Protein AF-A0A9X8ITI4-F1 (afdb_monomer_lite)

Radius of gyration: 15.91 Å; chains: 1; bounding box: 38×34×43 Å

Structure (mmCIF, N/CA/C/O backbone):
data_AF-A0A9X8ITI4-F1
#
_entry.id   AF-A0A9X8ITI4-F1
#
loop_
_atom_site.group_PDB
_atom_site.id
_atom_site.type_symbol
_atom_site.label_atom_id
_atom_site.label_alt_id
_atom_site.label_comp_id
_atom_site.label_asym_id
_atom_site.label_entity_id
_atom_site.label_seq_id
_atom_site.pdbx_PDB_ins_code
_atom_site.Cartn_x
_atom_site.Cartn_y
_atom_site.Cartn_z
_atom_site.occupancy
_atom_site.B_iso_or_equiv
_atom_site.auth_seq_id
_atom_site.auth_comp_id
_atom_site.auth_asym_id
_atom_site.auth_atom_id
_atom_site.pdbx_PDB_model_num
ATOM 1 N N . HIS A 1 1 ? 0.447 19.009 8.502 1.00 89.69 1 HIS A N 1
ATOM 2 C CA . HIS A 1 1 ? -1.003 19.295 8.367 1.00 89.69 1 HIS A CA 1
ATOM 3 C C . HIS A 1 1 ? -1.756 18.278 7.494 1.00 89.69 1 HIS A C 1
ATOM 5 O O . HIS A 1 1 ? -2.676 18.649 6.765 1.00 89.69 1 HIS A O 1
ATOM 11 N N . ILE A 1 2 ? -1.369 16.994 7.503 1.00 97.12 2 ILE A N 1
ATOM 12 C CA . ILE A 1 2 ? -2.042 15.978 6.670 1.00 97.12 2 ILE A CA 1
ATOM 13 C C . ILE A 1 2 ? -3.449 15.693 7.217 1.00 97.12 2 ILE A C 1
ATOM 15 O O . ILE A 1 2 ? -4.410 15.670 6.450 1.00 97.12 2 ILE A O 1
ATOM 19 N N . HIS A 1 3 ? -3.565 15.539 8.538 1.00 97.62 3 HIS A N 1
ATOM 20 C CA . HIS A 1 3 ? -4.815 15.233 9.232 1.00 97.62 3 HIS A CA 1
ATOM 21 C C . HIS A 1 3 ? -5.892 16.304 9.012 1.00 97.62 3 HIS A C 1
ATOM 23 O O . HIS A 1 3 ? -7.001 15.997 8.580 1.00 97.62 3 HIS A O 1
ATOM 29 N N . GLU A 1 4 ? -5.553 17.571 9.257 1.00 98.25 4 GLU A N 1
ATOM 30 C CA . GLU A 1 4 ? -6.497 18.689 9.200 1.00 98.25 4 GLU A CA 1
ATOM 31 C C . GLU A 1 4 ? -6.969 18.946 7.769 1.00 98.25 4 GLU A C 1
ATOM 33 O O . GLU A 1 4 ? -8.143 19.220 7.536 1.00 98.25 4 GLU A O 1
ATOM 38 N N . THR A 1 5 ? -6.067 18.811 6.793 1.00 98.62 5 THR A N 1
ATOM 39 C CA . THR A 1 5 ? -6.424 18.935 5.373 1.00 98.62 5 THR A CA 1
ATOM 40 C C . THR A 1 5 ? -7.418 17.847 4.970 1.00 98.62 5 THR A C 1
ATOM 42 O O . THR A 1 5 ? -8.411 18.132 4.303 1.00 98.62 5 THR A O 1
ATOM 45 N N . ARG A 1 6 ? -7.175 16.602 5.398 1.00 98.69 6 ARG A N 1
ATOM 46 C CA . ARG A 1 6 ? -8.061 15.472 5.111 1.00 98.69 6 ARG A CA 1
ATOM 47 C C . ARG A 1 6 ? -9.431 15.629 5.771 1.00 98.69 6 ARG A C 1
ATOM 49 O O . ARG A 1 6 ? -10.418 15.311 5.120 1.00 98.69 6 ARG A O 1
ATOM 56 N N . GLU A 1 7 ? -9.507 16.173 6.985 1.00 98.56 7 GLU A N 1
ATOM 57 C CA . GLU A 1 7 ? -10.786 16.443 7.660 1.00 98.56 7 GLU A CA 1
ATOM 58 C C . GLU A 1 7 ? -11.684 17.346 6.807 1.00 98.56 7 GLU A C 1
ATOM 60 O O . GLU A 1 7 ? -12.828 17.004 6.510 1.00 98.56 7 GLU A O 1
ATOM 65 N N . TRP A 1 8 ? -11.142 18.467 6.322 1.00 98.62 8 TRP A N 1
ATOM 66 C CA . TRP A 1 8 ? -11.884 19.368 5.439 1.00 98.62 8 TRP A CA 1
ATOM 67 C C . TRP A 1 8 ? -12.301 18.698 4.130 1.00 98.62 8 TRP A C 1
ATOM 69 O O . TRP A 1 8 ? -13.417 18.933 3.669 1.00 98.62 8 TRP A O 1
ATOM 79 N N . ILE A 1 9 ? -11.443 17.859 3.544 1.00 98.75 9 ILE A N 1
ATOM 80 C CA . ILE A 1 9 ? -11.775 17.113 2.324 1.00 98.75 9 ILE A CA 1
ATOM 81 C C . ILE A 1 9 ? -12.943 16.159 2.584 1.00 98.75 9 ILE A C 1
ATOM 83 O O . ILE A 1 9 ? -13.946 16.241 1.882 1.00 98.75 9 ILE A O 1
ATOM 87 N N . ILE A 1 10 ? -12.850 15.297 3.601 1.00 98.62 10 ILE A N 1
ATOM 88 C CA . ILE A 1 10 ? -13.864 14.268 3.868 1.00 98.62 10 ILE A CA 1
ATOM 89 C C . ILE A 1 10 ? -15.213 14.911 4.202 1.00 98.62 10 ILE A C 1
ATOM 91 O O . ILE A 1 10 ? -16.237 14.513 3.653 1.00 98.62 10 ILE A O 1
ATOM 95 N N . ARG A 1 11 ? -15.242 15.956 5.040 1.00 98.62 11 ARG A N 1
ATOM 96 C CA . ARG A 1 11 ? -16.495 16.643 5.410 1.00 98.62 11 ARG A CA 1
ATOM 97 C C . ARG A 1 11 ? -17.182 17.356 4.238 1.00 98.62 11 ARG A C 1
ATOM 99 O O . ARG A 1 11 ? -18.356 17.695 4.355 1.00 98.62 11 ARG A O 1
ATOM 106 N N . ASN A 1 12 ? -16.476 17.583 3.129 1.00 98.75 12 ASN A N 1
ATOM 107 C CA . ASN A 1 12 ? -16.997 18.262 1.941 1.00 98.75 12 ASN A CA 1
ATOM 108 C C . ASN A 1 12 ? -17.009 17.369 0.688 1.00 98.75 12 ASN A C 1
ATOM 110 O O . ASN A 1 12 ? -17.302 17.863 -0.402 1.00 98.75 12 ASN A O 1
ATOM 114 N N . SER A 1 13 ? -16.700 16.076 0.815 1.00 98.44 13 SER A N 1
ATOM 115 C CA . SER A 1 13 ? -16.677 15.155 -0.319 1.00 98.44 13 SER A CA 1
ATOM 116 C C . SER A 1 13 ? -18.001 14.398 -0.437 1.00 98.44 13 SER A C 1
ATOM 118 O O . SER A 1 13 ? -18.378 13.689 0.493 1.00 98.44 13 SER A O 1
ATOM 120 N N . PRO A 1 14 ? -18.706 14.481 -1.581 1.00 98.25 14 PRO A N 1
ATOM 121 C CA . PRO A 1 14 ? -19.853 13.621 -1.864 1.00 98.25 14 PRO A CA 1
ATOM 122 C C . PRO A 1 14 ? -19.444 12.253 -2.442 1.00 98.25 14 PRO A C 1
ATOM 124 O O . PRO A 1 14 ? -20.311 11.475 -2.834 1.00 98.25 14 PRO A O 1
ATOM 127 N N . VAL A 1 15 ? -18.141 11.985 -2.572 1.00 98.75 15 VAL A N 1
ATOM 128 C CA . VAL A 1 15 ? -17.578 10.763 -3.164 1.00 98.75 15 VAL A CA 1
ATOM 129 C C . VAL A 1 15 ? -16.588 10.096 -2.204 1.00 98.75 15 VAL A C 1
ATOM 131 O O . VAL A 1 15 ? -16.035 10.797 -1.349 1.00 98.75 15 VAL A O 1
ATOM 134 N N . PRO A 1 16 ? -16.319 8.785 -2.368 1.00 98.81 16 PRO A N 1
ATOM 135 C CA . PRO A 1 16 ? -15.343 8.083 -1.547 1.00 98.81 16 PRO A CA 1
ATOM 136 C C . PRO A 1 16 ? -13.956 8.735 -1.584 1.00 98.81 16 PRO A C 1
ATOM 138 O O . PRO A 1 16 ? -13.469 9.139 -2.644 1.00 98.81 16 PRO A O 1
ATOM 141 N N . ILE A 1 17 ? -13.310 8.807 -0.427 1.00 98.81 17 ILE A N 1
ATOM 142 C CA . ILE A 1 17 ? -11.957 9.302 -0.219 1.00 98.81 17 ILE A CA 1
ATOM 143 C C . ILE A 1 17 ? -11.037 8.126 0.082 1.00 98.81 17 ILE A C 1
ATOM 145 O O . ILE A 1 17 ? -11.217 7.401 1.055 1.00 98.81 17 ILE A O 1
ATOM 149 N N . GLY A 1 18 ? -10.006 7.984 -0.745 1.00 98.75 18 GLY A N 1
ATOM 150 C CA . GLY A 1 18 ? -8.910 7.057 -0.511 1.00 98.75 18 GLY A CA 1
ATOM 151 C C . GLY A 1 18 ? -7.689 7.728 0.085 1.00 98.75 18 GLY A C 1
ATOM 152 O O . GLY A 1 18 ? -7.415 8.906 -0.166 1.00 98.75 18 GLY A O 1
ATOM 153 N N . THR A 1 19 ? -6.891 6.957 0.814 1.00 98.94 19 THR A N 1
ATOM 154 C CA . THR A 1 19 ? -5.572 7.399 1.274 1.00 98.94 19 THR A CA 1
ATOM 155 C C . THR A 1 19 ? -4.520 6.310 1.109 1.00 98.94 19 THR A C 1
ATOM 157 O O . THR A 1 19 ? -4.809 5.144 0.865 1.00 98.94 19 THR A O 1
ATOM 160 N N . VAL A 1 20 ? -3.260 6.709 1.281 1.00 98.88 20 VAL A N 1
ATOM 161 C CA . VAL A 1 20 ? -2.118 5.805 1.418 1.00 98.88 20 VAL A CA 1
ATOM 162 C C . VAL A 1 20 ? -1.571 6.006 2.842 1.00 98.88 20 VAL A C 1
ATOM 164 O O . VAL A 1 20 ? -0.767 6.924 3.054 1.00 98.88 20 VAL A O 1
ATOM 167 N N . PRO A 1 21 ? -2.014 5.226 3.852 1.00 98.88 21 PRO A N 1
ATOM 168 C CA . PRO A 1 21 ? -1.744 5.530 5.263 1.00 98.88 21 PRO A CA 1
ATOM 169 C C . PRO A 1 21 ? -0.256 5.639 5.616 1.00 98.88 21 PRO A C 1
ATOM 171 O O . PRO A 1 21 ? 0.123 6.445 6.470 1.00 98.88 21 PRO A O 1
ATOM 174 N N . ILE A 1 22 ? 0.611 4.919 4.889 1.00 98.75 22 ILE A N 1
ATOM 175 C CA . ILE A 1 22 ? 2.062 4.947 5.117 1.00 98.75 22 ILE A CA 1
ATOM 176 C C . ILE A 1 22 ? 2.670 6.343 4.898 1.00 98.75 22 ILE A C 1
ATOM 178 O O . ILE A 1 22 ? 3.707 6.652 5.473 1.00 98.75 22 ILE A O 1
ATOM 182 N N . TYR A 1 23 ? 2.031 7.229 4.121 1.00 98.69 23 TYR A N 1
ATOM 183 C CA . TYR A 1 23 ? 2.531 8.596 3.921 1.00 98.69 23 TYR A CA 1
ATOM 184 C C . TYR A 1 23 ? 2.397 9.455 5.172 1.00 98.69 23 TYR A C 1
ATOM 186 O O . TYR A 1 23 ? 3.304 10.225 5.478 1.00 98.69 23 TYR A O 1
ATOM 194 N N . GLN A 1 24 ? 1.288 9.316 5.897 1.00 98.69 24 GLN A N 1
ATOM 195 C CA . GLN A 1 24 ? 1.127 10.005 7.170 1.00 98.69 24 GLN A CA 1
ATOM 196 C C . GLN A 1 24 ? 1.975 9.344 8.256 1.00 98.69 24 GLN A C 1
ATOM 198 O O . GLN A 1 24 ? 2.611 10.049 9.032 1.00 98.69 24 GLN A O 1
ATOM 203 N N . ALA A 1 25 ? 2.035 8.010 8.283 1.00 98.62 25 ALA A N 1
ATOM 204 C CA . ALA A 1 25 ? 2.904 7.290 9.208 1.00 98.62 25 ALA A CA 1
ATOM 205 C C . ALA A 1 25 ? 4.373 7.734 9.059 1.00 98.62 25 ALA A C 1
ATOM 207 O O . ALA A 1 25 ? 5.044 8.008 10.048 1.00 98.62 25 ALA A O 1
ATOM 208 N N . LEU A 1 26 ? 4.846 7.901 7.819 1.00 98.44 26 LEU A N 1
ATOM 209 C CA . LEU A 1 26 ? 6.193 8.389 7.531 1.00 98.44 26 LEU A CA 1
ATOM 210 C C . LEU A 1 26 ? 6.424 9.828 8.024 1.00 98.44 26 LEU A C 1
ATOM 212 O O . LEU A 1 26 ? 7.525 10.162 8.455 1.00 98.44 26 LEU A O 1
ATOM 216 N N . GLU A 1 27 ? 5.406 10.688 7.972 1.00 98.00 27 GLU A N 1
ATOM 217 C CA . GLU A 1 27 ? 5.505 12.059 8.485 1.00 98.00 27 GLU A CA 1
ATOM 218 C C . GLU A 1 27 ? 5.628 12.089 10.015 1.00 98.00 27 GLU A C 1
ATOM 220 O O . GLU A 1 27 ? 6.466 12.824 10.533 1.00 98.00 27 GLU A O 1
ATOM 225 N N . LYS A 1 28 ? 4.924 11.193 10.723 1.00 97.75 28 LYS A N 1
ATOM 226 C CA . LYS A 1 28 ? 5.034 11.026 12.186 1.00 97.75 28 LYS A CA 1
ATOM 227 C C . LYS A 1 28 ? 6.434 10.598 12.651 1.00 97.75 28 LYS A C 1
ATOM 229 O O . LYS A 1 28 ? 6.784 10.833 13.803 1.00 97.75 28 LYS A O 1
ATOM 234 N N . VAL A 1 29 ? 7.240 10.011 11.763 1.00 98.06 29 VAL A N 1
ATOM 235 C CA . VAL A 1 29 ? 8.656 9.660 12.001 1.00 98.06 29 VAL A CA 1
ATOM 236 C C . VAL A 1 29 ? 9.629 10.583 11.253 1.00 98.06 29 VAL A C 1
ATOM 238 O O . VAL A 1 29 ? 10.754 10.206 10.938 1.00 98.06 29 VAL A O 1
ATOM 241 N N . ASN A 1 30 ? 9.211 11.814 10.942 1.00 97.44 30 ASN A N 1
ATOM 242 C CA . ASN A 1 30 ? 10.041 12.847 10.308 1.00 97.44 30 ASN A CA 1
ATOM 243 C C . ASN A 1 30 ? 10.694 12.420 8.977 1.00 97.44 30 ASN A C 1
ATOM 245 O O . ASN A 1 30 ? 11.789 12.871 8.638 1.00 97.44 30 ASN A O 1
ATOM 249 N N . GLY A 1 31 ? 10.042 11.548 8.205 1.00 96.88 31 GLY A N 1
ATOM 250 C CA . GLY A 1 31 ? 10.571 11.076 6.924 1.00 96.88 31 GLY A CA 1
ATOM 251 C C . GLY A 1 31 ? 11.569 9.919 7.023 1.00 96.88 31 GLY A C 1
ATOM 252 O O . GLY A 1 31 ? 12.053 9.458 5.985 1.00 96.88 31 GLY A O 1
ATOM 253 N N . VAL A 1 32 ? 11.878 9.430 8.227 1.00 97.88 32 VAL A N 1
ATOM 254 C CA . VAL A 1 32 ? 12.817 8.323 8.439 1.00 97.88 32 VAL A CA 1
ATOM 255 C C . VAL A 1 32 ? 12.067 7.001 8.310 1.00 97.88 32 VAL A C 1
ATOM 257 O O . VAL A 1 32 ? 11.432 6.529 9.245 1.00 97.88 32 VAL A O 1
ATOM 260 N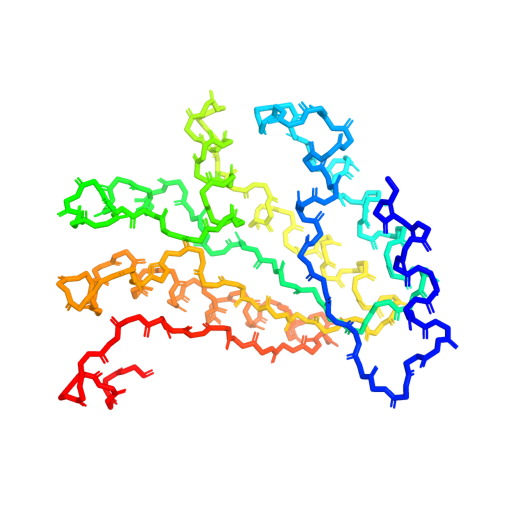 N . ALA A 1 33 ? 12.109 6.407 7.116 1.00 97.50 33 ALA A N 1
ATOM 261 C CA . ALA A 1 33 ? 11.384 5.170 6.827 1.00 97.50 33 ALA A CA 1
ATOM 262 C C . ALA A 1 33 ? 11.739 4.035 7.795 1.00 97.50 33 ALA A C 1
ATOM 264 O O . ALA A 1 33 ? 10.864 3.261 8.141 1.00 97.50 33 ALA A O 1
ATOM 265 N N . GLU A 1 34 ? 12.992 3.950 8.236 1.00 97.06 34 GLU A N 1
ATOM 266 C CA . GLU A 1 34 ? 13.527 2.928 9.139 1.00 97.06 34 GLU A CA 1
ATOM 267 C C . GLU A 1 34 ? 12.858 2.925 10.520 1.00 97.06 34 GLU A C 1
ATOM 269 O O . GLU A 1 34 ? 12.759 1.864 11.133 1.00 97.06 34 GLU A O 1
ATOM 274 N N . ASP A 1 35 ? 12.356 4.083 10.954 1.00 98.12 35 ASP A N 1
ATOM 275 C CA . ASP A 1 35 ? 11.721 4.290 12.259 1.00 98.12 35 ASP A CA 1
ATOM 276 C C . ASP A 1 35 ? 10.226 3.915 12.255 1.00 98.12 35 ASP A C 1
ATOM 278 O O . ASP A 1 35 ? 9.555 3.997 13.284 1.00 98.12 35 ASP A O 1
ATOM 282 N N . LEU A 1 36 ? 9.675 3.497 11.108 1.00 98.62 36 LEU A N 1
ATOM 283 C CA . LEU A 1 36 ? 8.302 2.999 11.025 1.00 98.62 36 LEU A CA 1
ATOM 284 C C . LEU A 1 36 ? 8.141 1.713 11.848 1.00 98.62 36 LEU A C 1
ATOM 286 O O . LEU A 1 36 ? 8.933 0.775 11.734 1.00 98.62 36 LEU A O 1
ATOM 290 N N . THR A 1 37 ? 7.062 1.639 12.625 1.00 98.62 37 THR A N 1
ATOM 291 C CA . THR A 1 37 ? 6.665 0.429 13.357 1.00 98.62 37 THR A CA 1
ATOM 292 C C . THR A 1 37 ? 5.205 0.083 13.090 1.00 98.62 37 THR A C 1
ATOM 294 O O . THR A 1 37 ? 4.425 0.921 12.621 1.00 98.62 37 THR A O 1
ATOM 297 N N . TRP A 1 38 ? 4.832 -1.157 13.413 1.00 98.69 38 TRP A N 1
ATOM 298 C CA . TRP A 1 38 ? 3.445 -1.607 13.348 1.00 98.69 38 TRP A CA 1
ATOM 299 C C . TRP A 1 38 ? 2.532 -0.734 14.211 1.00 98.69 38 TRP A C 1
ATOM 301 O O . TRP A 1 38 ? 1.498 -0.286 13.731 1.00 98.69 38 TRP A O 1
ATOM 311 N N . GLU A 1 39 ? 2.925 -0.419 15.444 1.00 98.69 39 GLU A N 1
ATOM 312 C CA . GLU A 1 39 ? 2.104 0.346 16.390 1.00 98.69 39 GLU A CA 1
ATOM 313 C C . GLU A 1 39 ? 1.772 1.738 15.847 1.00 98.69 39 GLU A C 1
ATOM 315 O O . GLU A 1 39 ? 0.618 2.160 15.877 1.00 98.69 39 GLU A O 1
ATOM 320 N N . LEU A 1 40 ? 2.761 2.428 15.273 1.00 98.62 40 LEU A N 1
ATOM 321 C CA . LEU A 1 40 ? 2.558 3.749 14.685 1.00 98.62 40 LEU A CA 1
ATOM 322 C C . LEU A 1 40 ? 1.660 3.692 13.442 1.00 98.62 40 LEU A C 1
ATOM 324 O O . LEU A 1 40 ? 0.826 4.579 13.220 1.00 98.62 40 LEU A O 1
ATOM 328 N N . PHE A 1 41 ? 1.825 2.658 12.614 1.00 98.81 41 PHE A N 1
ATOM 329 C CA . PHE A 1 41 ? 0.978 2.455 11.445 1.00 98.81 41 PHE A CA 1
ATOM 330 C C . PHE A 1 41 ? -0.462 2.109 11.844 1.00 98.81 41 PHE A C 1
ATOM 332 O O . PHE A 1 41 ? -1.391 2.719 11.321 1.00 98.81 41 PHE A O 1
ATOM 339 N N . ARG A 1 42 ? -0.647 1.216 12.821 1.00 98.88 42 ARG A N 1
ATOM 340 C CA . ARG A 1 42 ? -1.936 0.852 13.420 1.00 98.88 42 ARG A CA 1
ATOM 341 C C . ARG A 1 42 ? -2.680 2.083 13.926 1.00 98.88 42 ARG A C 1
ATOM 343 O O . ARG A 1 42 ? -3.832 2.292 13.559 1.00 98.88 42 ARG A O 1
ATOM 350 N N . ASP A 1 43 ? -2.012 2.929 14.706 1.00 98.75 43 ASP A N 1
ATOM 351 C CA . ASP A 1 43 ? -2.615 4.156 15.231 1.00 98.75 43 ASP A CA 1
ATOM 352 C C . ASP A 1 43 ? -2.989 5.121 14.089 1.00 98.75 43 ASP A C 1
ATOM 354 O O . ASP A 1 43 ? -4.001 5.813 14.153 1.00 98.75 43 ASP A O 1
ATOM 358 N N . THR A 1 44 ? -2.215 5.131 12.998 1.00 98.88 44 THR A N 1
ATOM 359 C CA . THR A 1 44 ? -2.534 5.907 11.788 1.00 98.88 44 THR A CA 1
ATOM 360 C C . THR A 1 44 ? -3.741 5.352 11.026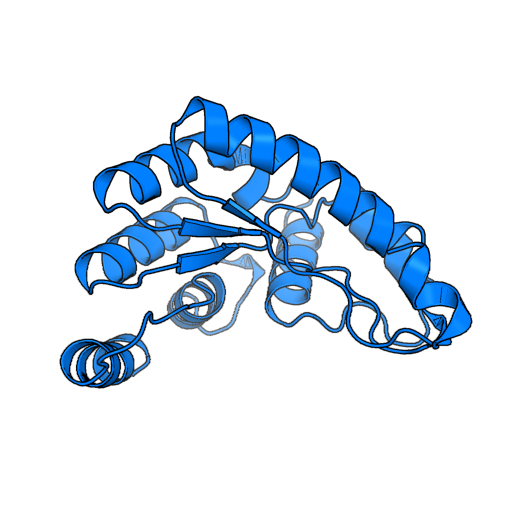 1.00 98.88 44 THR A C 1
ATOM 362 O O . THR A 1 44 ? -4.517 6.143 10.494 1.00 98.88 44 THR A O 1
ATOM 365 N N . LEU A 1 45 ? -3.930 4.030 10.971 1.00 98.88 45 LEU A N 1
ATOM 366 C CA . LEU A 1 45 ? -5.128 3.426 10.377 1.00 98.88 45 LEU A CA 1
ATOM 367 C C . LEU A 1 45 ? -6.383 3.813 11.157 1.00 98.88 45 LEU A C 1
ATOM 369 O O . LEU A 1 45 ? -7.347 4.269 10.550 1.00 98.88 45 LEU A O 1
ATOM 373 N N . ILE A 1 46 ? -6.347 3.674 12.486 1.00 98.88 46 ILE A N 1
ATOM 374 C CA . ILE A 1 46 ? -7.476 4.006 13.364 1.00 98.88 46 ILE A CA 1
ATOM 375 C C . ILE A 1 46 ? -7.838 5.483 13.214 1.00 98.88 46 ILE A C 1
ATOM 377 O O . ILE A 1 46 ? -8.989 5.801 12.938 1.00 98.88 46 ILE A O 1
ATOM 381 N N . GLU A 1 47 ? -6.846 6.374 13.284 1.00 98.75 47 GLU A N 1
ATOM 382 C CA . GLU A 1 47 ? -7.050 7.814 13.109 1.00 98.75 47 GLU A CA 1
ATOM 383 C C . GLU A 1 47 ? -7.756 8.143 11.782 1.00 98.75 47 GLU A C 1
ATOM 385 O O . GLU A 1 47 ? -8.663 8.969 11.736 1.00 98.75 47 GLU A O 1
ATOM 390 N N . GLN A 1 48 ? -7.356 7.501 10.682 1.00 98.88 48 GLN A N 1
ATOM 391 C CA . GLN A 1 48 ? -7.954 7.752 9.370 1.00 98.88 48 GLN A CA 1
ATOM 392 C C . GLN A 1 48 ? -9.338 7.121 9.209 1.00 98.88 48 GLN A C 1
ATOM 394 O O . GLN A 1 48 ? -10.208 7.721 8.576 1.00 98.88 48 GLN A O 1
ATOM 399 N N . ALA A 1 49 ? -9.549 5.941 9.786 1.00 98.81 49 ALA A N 1
ATOM 400 C CA . ALA A 1 49 ? -10.839 5.269 9.778 1.00 98.81 49 ALA A CA 1
ATOM 401 C C . ALA A 1 49 ? -11.880 6.071 10.578 1.00 98.81 49 ALA A C 1
ATOM 403 O O . ALA A 1 49 ? -12.980 6.303 10.085 1.00 98.81 49 ALA A O 1
ATOM 404 N N . GLU A 1 50 ? -11.506 6.610 11.744 1.00 98.75 50 GLU A N 1
ATOM 405 C CA . GLU A 1 50 ? -12.356 7.504 12.546 1.00 98.75 50 GLU A CA 1
ATOM 406 C C . GLU A 1 50 ? -12.717 8.800 11.805 1.00 98.75 50 GLU A C 1
ATOM 408 O O . GLU A 1 50 ? -13.821 9.324 11.967 1.00 98.75 50 GLU A O 1
ATOM 413 N N . GLN A 1 51 ? -11.822 9.313 10.952 1.00 98.69 51 GLN A N 1
ATOM 414 C CA . GLN A 1 51 ? -12.145 10.455 10.094 1.00 98.69 51 GLN A CA 1
ATOM 415 C C . GLN A 1 51 ? -13.147 10.110 8.987 1.00 98.69 51 GLN A C 1
ATOM 417 O O . GLN A 1 51 ? -13.807 11.022 8.489 1.00 98.69 51 GLN A O 1
ATOM 422 N N . GLY A 1 52 ? -13.302 8.835 8.625 1.00 98.69 52 GLY A N 1
ATOM 423 C CA . GLY A 1 52 ? -14.198 8.372 7.564 1.00 98.69 52 GLY A CA 1
ATOM 424 C C . GLY A 1 52 ? -13.521 8.249 6.201 1.00 98.69 52 GLY A C 1
ATOM 425 O O . GLY A 1 52 ? -14.112 8.631 5.198 1.00 98.69 52 GLY A O 1
ATOM 426 N N . VAL A 1 53 ? -12.267 7.788 6.159 1.00 98.88 53 VAL A N 1
ATOM 427 C CA . VAL A 1 53 ? -11.641 7.346 4.901 1.00 98.88 53 VAL A CA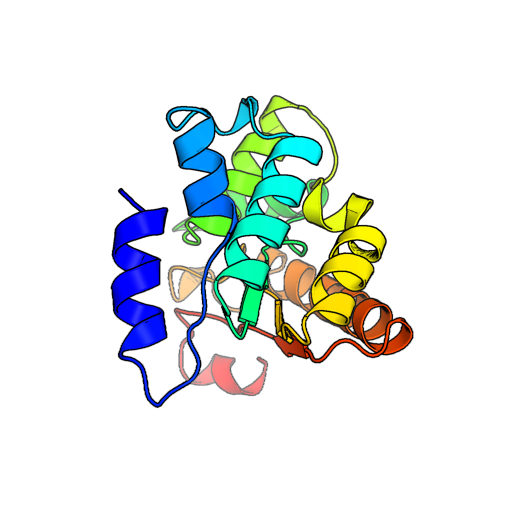 1
ATOM 428 C C . VAL A 1 53 ? -12.298 6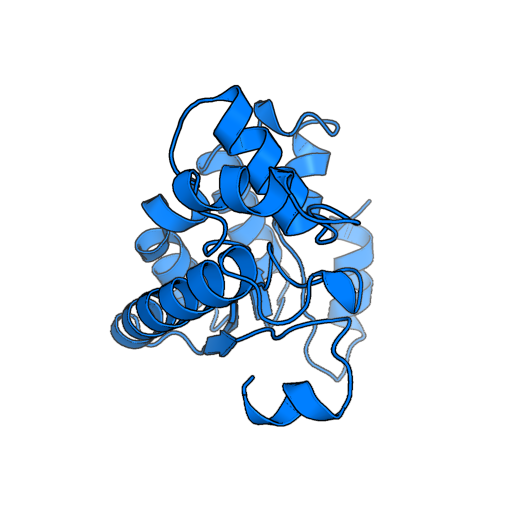.046 4.434 1.00 98.88 53 VAL A C 1
ATOM 430 O O . VAL A 1 53 ? -12.409 5.109 5.216 1.00 98.88 53 VAL A O 1
ATOM 433 N N . ASP A 1 54 ? -12.682 5.969 3.161 1.00 98.88 54 ASP A N 1
ATOM 434 C CA . ASP A 1 54 ? -13.459 4.851 2.610 1.00 98.88 54 ASP A CA 1
ATOM 435 C C . ASP A 1 54 ? -12.591 3.670 2.148 1.00 98.88 54 ASP A C 1
ATOM 437 O O . ASP A 1 54 ? -13.023 2.516 2.176 1.00 98.88 54 ASP A O 1
ATOM 441 N N . TYR A 1 55 ? -11.356 3.932 1.704 1.00 98.94 55 TYR A N 1
ATOM 442 C CA . TYR A 1 55 ? -10.425 2.873 1.314 1.00 98.94 55 TYR A CA 1
ATOM 443 C C . TYR A 1 55 ? -8.959 3.225 1.566 1.00 98.94 55 TYR A C 1
ATOM 445 O O . TYR A 1 55 ? -8.529 4.377 1.443 1.00 98.94 55 TYR A O 1
ATOM 453 N N . PHE A 1 56 ? -8.163 2.199 1.867 1.00 98.94 56 PHE A N 1
ATOM 454 C CA . PHE A 1 56 ? -6.726 2.334 2.089 1.00 98.94 56 PHE A CA 1
ATOM 455 C C . PHE A 1 56 ? -5.920 1.623 1.012 1.00 98.94 56 PHE A C 1
ATOM 457 O O . PHE A 1 56 ? -6.034 0.410 0.837 1.00 98.94 56 PHE A O 1
ATOM 464 N N . THR A 1 57 ? -5.026 2.367 0.364 1.00 98.94 57 THR A N 1
ATOM 465 C CA . THR A 1 57 ? -3.937 1.794 -0.424 1.00 98.94 57 THR A CA 1
ATOM 466 C C . THR A 1 57 ? -2.839 1.284 0.508 1.00 98.94 57 THR A C 1
ATOM 468 O O . THR A 1 57 ? -2.089 2.069 1.106 1.00 98.94 57 THR A O 1
ATOM 471 N N . ILE A 1 58 ? -2.724 -0.040 0.628 1.00 98.94 58 ILE A N 1
ATOM 472 C CA . ILE A 1 58 ? -1.762 -0.719 1.509 1.00 98.94 58 ILE A CA 1
ATOM 473 C C . ILE A 1 58 ? -0.826 -1.589 0.671 1.00 98.94 58 ILE A C 1
ATOM 475 O O . ILE A 1 58 ? -1.247 -2.515 -0.016 1.00 98.94 58 ILE A O 1
ATOM 479 N N . HIS A 1 59 ? 0.473 -1.303 0.760 1.00 98.88 59 HIS A N 1
ATOM 480 C CA . HIS A 1 59 ? 1.525 -1.959 -0.023 1.00 98.88 59 HIS A CA 1
ATOM 481 C C . HIS A 1 59 ? 2.045 -3.221 0.690 1.00 98.88 59 HIS A C 1
ATOM 483 O O . HIS A 1 59 ? 3.244 -3.370 0.935 1.00 98.88 59 HIS A O 1
ATOM 489 N N . ALA A 1 60 ? 1.132 -4.111 1.084 1.00 98.81 60 ALA A N 1
ATOM 490 C CA . ALA A 1 60 ? 1.459 -5.359 1.779 1.00 98.81 60 ALA A CA 1
ATOM 491 C C . ALA A 1 60 ? 2.061 -6.431 0.847 1.00 98.81 60 ALA A C 1
ATOM 493 O O . ALA A 1 60 ? 2.651 -7.393 1.325 1.00 98.81 60 ALA A O 1
ATOM 494 N N . GLY A 1 61 ? 1.971 -6.249 -0.476 1.00 98.75 61 GLY A N 1
ATOM 495 C CA . GLY A 1 61 ? 2.583 -7.139 -1.469 1.00 98.75 61 GLY A CA 1
ATOM 496 C C . GLY A 1 61 ? 4.094 -6.953 -1.672 1.00 98.75 61 GLY A C 1
ATOM 497 O O . GLY A 1 61 ? 4.742 -7.808 -2.276 1.00 98.75 61 GLY A O 1
ATOM 498 N N . VAL A 1 62 ? 4.685 -5.877 -1.138 1.00 98.69 62 VAL A N 1
ATOM 499 C CA . VAL A 1 62 ? 6.121 -5.580 -1.275 1.00 98.69 62 VAL A CA 1
ATOM 500 C C . VAL A 1 62 ? 6.921 -6.419 -0.288 1.00 98.69 62 VAL A C 1
ATOM 502 O O . VAL A 1 62 ? 7.293 -5.947 0.786 1.00 98.69 62 VAL A O 1
ATOM 505 N N . LEU A 1 63 ? 7.143 -7.683 -0.626 1.00 98.69 63 LEU A N 1
ATOM 506 C CA . LEU A 1 63 ? 7.855 -8.623 0.235 1.00 98.69 63 LEU A CA 1
ATOM 507 C C . LEU A 1 63 ? 9.365 -8.492 0.074 1.00 98.69 63 LEU A C 1
ATOM 509 O O . LEU A 1 63 ? 9.868 -8.209 -1.018 1.00 98.69 63 LEU A O 1
ATOM 513 N N . LEU A 1 64 ? 10.107 -8.752 1.151 1.00 97.94 64 LEU A N 1
ATOM 514 C CA . LEU A 1 64 ? 11.563 -8.590 1.192 1.00 97.94 64 LEU A CA 1
ATOM 515 C C . LEU A 1 64 ? 12.254 -9.378 0.070 1.00 97.94 64 LEU A C 1
ATOM 517 O O . LEU A 1 64 ? 13.191 -8.883 -0.554 1.00 97.94 64 LEU A O 1
ATOM 521 N N . ARG A 1 65 ? 11.747 -10.579 -0.238 1.00 97.88 65 ARG A N 1
ATOM 522 C CA . ARG A 1 65 ? 12.259 -11.440 -1.317 1.00 97.88 65 ARG A CA 1
ATOM 523 C C . ARG A 1 65 ? 12.067 -10.872 -2.730 1.00 97.88 65 ARG A C 1
ATOM 525 O O . ARG A 1 65 ? 12.803 -11.272 -3.625 1.00 97.88 65 ARG A O 1
ATOM 532 N N . TYR A 1 66 ? 11.118 -9.958 -2.940 1.00 98.44 66 TYR A N 1
ATOM 533 C CA . TYR A 1 66 ? 10.863 -9.356 -4.253 1.00 98.44 66 TYR A CA 1
ATOM 534 C C . TYR A 1 66 ? 11.712 -8.111 -4.510 1.00 98.44 66 TYR A C 1
ATOM 536 O O . TYR A 1 66 ? 11.983 -7.783 -5.662 1.00 98.44 66 TYR A O 1
ATOM 544 N N . VAL A 1 67 ? 12.200 -7.438 -3.463 1.00 97.69 67 VAL A N 1
ATOM 545 C CA . VAL A 1 67 ? 13.011 -6.219 -3.611 1.00 97.69 67 VAL A CA 1
ATOM 546 C C . VAL A 1 67 ? 14.243 -6.439 -4.513 1.00 97.69 67 VAL A C 1
ATOM 548 O O . VAL A 1 67 ? 14.438 -5.636 -5.431 1.00 97.69 67 VAL A O 1
ATOM 551 N N . PRO A 1 68 ? 15.037 -7.525 -4.373 1.00 97.88 68 PRO A N 1
ATOM 552 C CA . PRO A 1 68 ? 16.177 -7.784 -5.256 1.00 97.88 68 PRO A CA 1
ATOM 553 C C . PRO A 1 68 ? 15.815 -7.982 -6.733 1.00 97.88 68 PRO A C 1
ATOM 555 O O . PRO A 1 68 ? 16.647 -7.707 -7.597 1.00 97.88 68 PRO A O 1
ATOM 558 N N . LEU A 1 69 ? 14.589 -8.422 -7.044 1.00 97.94 69 LEU A N 1
ATOM 559 C CA . LEU A 1 69 ? 14.134 -8.609 -8.427 1.00 97.94 69 LEU A CA 1
ATOM 560 C C . LEU A 1 69 ? 14.097 -7.273 -9.183 1.00 97.94 69 LEU A C 1
ATOM 562 O O . LEU A 1 69 ? 14.366 -7.220 -10.381 1.00 97.94 69 LEU A O 1
ATOM 566 N N . THR A 1 70 ? 13.878 -6.168 -8.465 1.00 98.12 70 THR A N 1
ATOM 567 C CA . THR A 1 70 ? 13.849 -4.820 -9.049 1.00 98.12 70 THR A CA 1
ATOM 568 C C . THR A 1 70 ? 15.229 -4.239 -9.354 1.00 98.12 70 THR A C 1
ATOM 570 O O . THR A 1 70 ? 15.320 -3.223 -10.038 1.00 98.12 70 THR A O 1
ATOM 573 N N . ALA A 1 71 ? 16.320 -4.881 -8.914 1.00 97.00 71 ALA A N 1
ATOM 574 C CA . ALA A 1 71 ? 17.682 -4.373 -9.106 1.00 97.00 71 ALA A CA 1
ATOM 575 C C . ALA A 1 71 ? 18.112 -4.304 -10.583 1.00 97.00 71 ALA A C 1
ATOM 577 O O . ALA A 1 71 ? 19.040 -3.571 -10.919 1.00 97.00 71 ALA A O 1
ATOM 578 N N . LYS A 1 72 ? 17.458 -5.077 -11.461 1.00 95.00 72 LYS A N 1
ATOM 579 C CA . LYS A 1 72 ? 17.730 -5.101 -12.908 1.00 95.00 72 LYS A CA 1
ATOM 580 C C . LYS A 1 72 ? 16.830 -4.160 -13.716 1.00 95.00 72 LYS A C 1
ATOM 582 O O . LYS A 1 72 ? 17.025 -4.059 -14.925 1.00 95.00 72 LYS A O 1
ATOM 587 N N . ARG A 1 73 ? 15.856 -3.503 -13.077 1.00 98.50 73 ARG A N 1
ATOM 588 C CA . ARG A 1 73 ? 14.936 -2.584 -13.755 1.00 98.50 73 ARG A CA 1
ATOM 589 C C . ARG A 1 73 ? 15.651 -1.329 -14.232 1.00 98.50 73 ARG A C 1
ATOM 591 O O . ARG A 1 73 ? 16.556 -0.825 -13.572 1.00 98.50 73 ARG A O 1
ATOM 598 N N . VAL A 1 74 ? 15.161 -0.769 -15.331 1.00 98.56 74 VAL A N 1
ATOM 599 C CA . VAL A 1 74 ? 15.599 0.526 -15.860 1.00 98.56 74 VAL A CA 1
ATOM 600 C C . VAL A 1 74 ? 15.195 1.655 -14.916 1.00 98.56 74 VAL A C 1
ATOM 602 O O . VAL A 1 74 ? 15.974 2.580 -14.695 1.00 98.56 74 VAL A O 1
ATOM 605 N N . THR A 1 75 ? 13.989 1.580 -14.343 1.00 98.56 75 THR A N 1
ATOM 606 C CA . THR A 1 75 ? 13.445 2.630 -13.461 1.00 98.56 75 THR A CA 1
ATOM 607 C C . THR A 1 75 ? 13.280 2.217 -11.998 1.00 98.56 75 THR A C 1
ATOM 609 O O . THR A 1 75 ? 12.814 3.014 -11.185 1.00 98.56 75 THR A O 1
ATOM 612 N N . GLY A 1 76 ? 13.708 1.006 -11.629 1.00 98.38 76 GLY A N 1
ATOM 613 C CA . GLY A 1 76 ? 13.648 0.515 -10.251 1.00 98.38 76 GLY A CA 1
ATOM 614 C C . GLY A 1 76 ? 12.221 0.434 -9.695 1.00 98.38 76 GLY A C 1
ATOM 615 O O . GLY A 1 76 ? 11.288 -0.012 -10.368 1.00 98.38 76 GLY A O 1
ATOM 616 N N . ILE A 1 77 ? 12.060 0.851 -8.437 1.00 98.69 77 ILE A N 1
ATOM 617 C CA . ILE A 1 77 ? 10.765 0.943 -7.751 1.00 98.69 77 ILE A CA 1
ATOM 618 C C . ILE A 1 77 ? 10.249 2.378 -7.871 1.00 98.69 77 ILE A C 1
ATOM 620 O O . ILE A 1 77 ? 10.792 3.287 -7.247 1.00 98.69 77 ILE A O 1
ATOM 624 N N . VAL A 1 78 ? 9.172 2.576 -8.635 1.00 98.69 78 VAL A N 1
ATOM 625 C CA . VAL A 1 78 ? 8.565 3.905 -8.848 1.00 98.69 78 VAL A CA 1
ATOM 626 C C . VAL A 1 78 ? 7.361 4.192 -7.952 1.00 98.69 78 VAL A C 1
ATOM 628 O O . VAL A 1 78 ? 6.870 5.322 -7.911 1.00 98.69 78 VAL A O 1
ATOM 631 N N . SER A 1 79 ? 6.865 3.192 -7.218 1.00 98.56 79 SER A N 1
ATOM 632 C CA . SER A 1 79 ? 5.844 3.428 -6.202 1.00 98.56 79 SER A CA 1
ATOM 633 C C . SER A 1 79 ? 6.451 4.145 -5.004 1.00 98.56 79 SER A C 1
ATOM 635 O O . SER A 1 79 ? 7.413 3.673 -4.398 1.00 98.56 79 SER A O 1
ATOM 637 N N . ARG A 1 80 ? 5.870 5.283 -4.609 1.00 98.62 80 ARG A N 1
ATOM 638 C CA . ARG A 1 80 ? 6.283 5.979 -3.385 1.00 98.62 80 ARG A CA 1
ATOM 639 C C . ARG A 1 80 ? 6.027 5.114 -2.147 1.00 98.62 80 ARG A C 1
ATOM 641 O O . ARG A 1 80 ? 6.923 4.973 -1.328 1.00 98.62 80 ARG A O 1
ATOM 648 N N . GLY A 1 81 ? 4.842 4.516 -2.012 1.00 98.31 81 GLY A N 1
ATOM 649 C CA . GLY A 1 81 ? 4.551 3.610 -0.895 1.00 98.31 81 GLY A CA 1
ATOM 650 C C . GLY A 1 81 ? 5.405 2.345 -0.944 1.00 98.31 81 GLY A C 1
ATOM 651 O O . GLY A 1 81 ? 5.981 1.956 0.069 1.00 98.31 81 GLY A O 1
ATOM 652 N N . GLY A 1 82 ? 5.581 1.767 -2.136 1.00 98.25 82 GLY A N 1
ATOM 653 C CA . GLY A 1 82 ? 6.419 0.581 -2.312 1.00 98.25 82 GLY A CA 1
ATOM 654 C C . GLY A 1 82 ? 7.896 0.821 -1.995 1.00 98.25 82 GLY A C 1
ATOM 655 O O . GLY A 1 82 ? 8.512 0.013 -1.307 1.00 98.25 82 GLY A O 1
ATOM 656 N N . SER A 1 83 ? 8.461 1.960 -2.405 1.00 98.31 83 SER A N 1
ATOM 657 C CA . SER A 1 83 ? 9.854 2.319 -2.093 1.00 98.31 83 SER A CA 1
ATOM 658 C C . SER A 1 83 ? 10.085 2.583 -0.602 1.00 98.31 83 SER A C 1
ATOM 660 O O . SER A 1 83 ? 11.140 2.213 -0.089 1.00 98.31 83 SER A O 1
ATOM 662 N N . ILE A 1 84 ? 9.102 3.146 0.115 1.00 98.69 84 ILE A N 1
ATOM 663 C CA . ILE A 1 84 ? 9.149 3.276 1.583 1.00 98.69 84 ILE A CA 1
ATOM 664 C C . ILE A 1 84 ? 9.244 1.891 2.230 1.00 98.69 84 ILE A C 1
ATOM 666 O O . ILE A 1 84 ? 10.129 1.663 3.056 1.00 98.69 84 ILE A O 1
ATOM 670 N N . MET A 1 85 ? 8.385 0.954 1.817 1.00 98.62 85 MET A N 1
ATOM 671 C CA . MET A 1 85 ? 8.373 -0.403 2.374 1.00 98.62 85 MET A CA 1
ATOM 672 C C . MET A 1 85 ? 9.629 -1.199 2.016 1.00 98.62 85 MET A C 1
ATOM 674 O O . MET A 1 85 ? 10.194 -1.868 2.879 1.00 98.62 85 MET A O 1
ATOM 678 N N . ALA A 1 86 ? 10.125 -1.071 0.783 1.00 98.25 86 ALA A N 1
ATOM 679 C CA . ALA A 1 86 ? 11.383 -1.682 0.369 1.00 98.25 86 ALA A CA 1
ATOM 680 C C . ALA A 1 86 ? 12.565 -1.153 1.198 1.00 98.25 86 ALA A C 1
ATOM 682 O O . ALA A 1 86 ? 13.378 -1.939 1.685 1.00 98.25 86 ALA A O 1
ATOM 683 N N . LYS A 1 87 ? 12.636 0.170 1.420 1.00 98.25 87 LYS A N 1
ATOM 684 C CA . LYS A 1 87 ? 13.672 0.788 2.258 1.00 98.25 87 LYS A CA 1
ATOM 685 C C . LYS A 1 87 ? 13.603 0.283 3.702 1.00 98.25 87 LYS A C 1
ATOM 687 O O . LYS A 1 87 ? 14.632 -0.108 4.248 1.00 98.25 87 LYS A O 1
ATOM 692 N N . TRP A 1 88 ? 12.409 0.249 4.298 1.00 98.62 88 TRP A N 1
ATOM 693 C CA . TRP A 1 88 ? 12.212 -0.257 5.659 1.00 98.62 88 TRP A CA 1
ATOM 694 C C . TRP A 1 88 ? 12.629 -1.729 5.795 1.00 98.62 88 TRP A C 1
ATOM 696 O O . TRP A 1 88 ? 13.362 -2.071 6.726 1.00 98.62 88 TRP A O 1
ATOM 706 N N . GLY A 1 89 ? 12.222 -2.584 4.848 1.00 97.19 89 GLY A N 1
ATOM 707 C CA . GLY A 1 89 ? 12.535 -4.017 4.859 1.00 97.19 89 GLY A CA 1
ATOM 708 C C . GLY A 1 89 ? 14.032 -4.294 4.726 1.00 97.19 89 GLY A C 1
ATOM 709 O O . GLY A 1 89 ? 14.576 -5.110 5.469 1.00 97.19 89 GLY A O 1
ATOM 710 N N . LEU A 1 90 ? 14.723 -3.564 3.841 1.00 96.75 90 LEU A N 1
ATOM 711 C CA . LEU A 1 90 ? 16.176 -3.663 3.674 1.00 96.75 90 LEU A CA 1
ATOM 712 C C . LEU A 1 90 ? 16.945 -3.159 4.901 1.00 96.75 90 LEU A C 1
ATOM 714 O O . LEU A 1 90 ? 17.915 -3.792 5.310 1.00 96.75 90 LEU A O 1
ATOM 718 N N . ALA A 1 91 ? 16.526 -2.046 5.507 1.00 97.19 91 ALA A N 1
ATOM 719 C CA . ALA A 1 91 ? 17.199 -1.501 6.686 1.00 97.19 91 ALA A CA 1
ATOM 720 C C . ALA A 1 91 ? 17.084 -2.440 7.895 1.00 97.19 91 ALA A C 1
ATOM 722 O O . ALA A 1 91 ? 18.062 -2.677 8.602 1.00 97.19 91 ALA A O 1
ATOM 723 N N . ASN A 1 92 ? 15.902 -3.025 8.097 1.00 96.50 92 ASN A N 1
ATOM 724 C CA . ASN A 1 92 ? 15.621 -3.880 9.246 1.00 96.50 92 ASN A CA 1
ATOM 725 C C . ASN A 1 92 ? 15.937 -5.365 9.009 1.00 96.50 92 ASN A C 1
ATOM 727 O O . ASN A 1 92 ? 15.932 -6.130 9.972 1.00 96.50 92 ASN A O 1
ATOM 731 N N . HIS A 1 93 ? 16.196 -5.781 7.761 1.00 96.19 93 HIS A N 1
ATOM 732 C CA . HIS A 1 93 ? 16.308 -7.189 7.350 1.00 96.19 93 HIS A CA 1
ATOM 733 C C . HIS A 1 93 ? 15.131 -8.041 7.861 1.00 96.19 93 HIS A C 1
ATOM 735 O O . HIS A 1 93 ? 15.305 -9.154 8.362 1.00 96.19 93 HIS A O 1
ATOM 741 N N . LYS A 1 94 ? 13.918 -7.489 7.759 1.00 97.88 94 LYS A N 1
ATOM 742 C CA . LYS A 1 94 ? 12.666 -8.105 8.212 1.00 97.88 94 LYS A CA 1
ATOM 743 C C . LYS A 1 94 ? 11.640 -8.107 7.090 1.00 97.88 94 LYS A C 1
ATOM 745 O O . LYS A 1 94 ? 11.675 -7.248 6.209 1.00 97.88 94 LYS A O 1
ATOM 750 N N . GLU A 1 95 ? 10.734 -9.078 7.142 1.00 98.56 95 GLU A N 1
ATOM 751 C CA . GLU A 1 95 ? 9.595 -9.108 6.229 1.00 98.56 95 GLU A CA 1
ATOM 752 C C . GLU A 1 95 ? 8.675 -7.909 6.482 1.00 98.56 95 GLU A C 1
ATOM 754 O O . GLU A 1 95 ? 8.581 -7.418 7.609 1.00 98.56 95 GLU A O 1
ATOM 759 N N . ASN A 1 96 ? 8.025 -7.441 5.419 1.00 98.50 96 ASN A N 1
ATOM 760 C CA . ASN A 1 96 ? 7.110 -6.309 5.411 1.00 98.50 96 ASN A CA 1
ATOM 761 C C . ASN 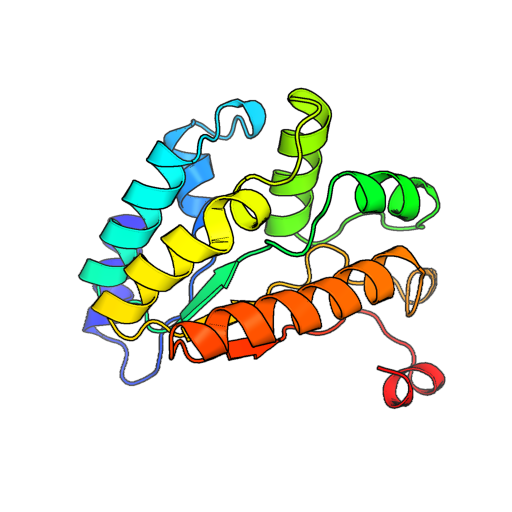A 1 96 ? 6.077 -6.408 6.545 1.00 98.50 96 ASN A C 1
ATOM 763 O O . ASN A 1 96 ? 5.240 -7.309 6.553 1.00 98.50 96 ASN A O 1
ATOM 767 N N . PHE A 1 97 ? 6.093 -5.455 7.480 1.00 98.62 97 PHE A N 1
ATOM 768 C CA . PHE A 1 97 ? 5.184 -5.502 8.626 1.00 98.62 97 PHE A CA 1
ATOM 769 C C . PHE A 1 97 ? 3.702 -5.371 8.232 1.00 98.62 97 PHE A C 1
ATOM 771 O O . PHE A 1 97 ? 2.837 -5.867 8.944 1.00 98.62 97 PHE A O 1
ATOM 778 N N . LEU A 1 98 ? 3.391 -4.757 7.083 1.00 98.81 98 LEU A N 1
ATOM 779 C CA . LEU A 1 98 ? 2.025 -4.708 6.549 1.00 98.81 98 LEU A CA 1
ATOM 780 C C . LEU A 1 98 ? 1.539 -6.097 6.127 1.00 98.81 98 LEU A C 1
ATOM 782 O O . LEU A 1 98 ? 0.351 -6.385 6.219 1.00 98.81 98 LEU A O 1
ATOM 786 N N . TYR A 1 99 ? 2.459 -6.948 5.669 1.00 98.88 99 TYR A N 1
ATOM 787 C CA . TYR A 1 99 ? 2.181 -8.343 5.352 1.00 98.88 99 TYR A CA 1
ATOM 788 C C . TYR A 1 99 ? 2.057 -9.183 6.626 1.00 98.88 99 TYR A C 1
ATOM 790 O O . TYR A 1 99 ? 1.106 -9.942 6.778 1.00 98.88 99 TYR A O 1
ATOM 798 N N . THR A 1 100 ? 2.989 -9.041 7.574 1.00 98.75 100 THR A N 1
ATOM 799 C CA . THR A 1 100 ? 2.993 -9.884 8.783 1.00 98.75 100 THR A CA 1
ATOM 800 C C . THR A 1 100 ? 1.866 -9.559 9.762 1.00 98.75 100 THR A C 1
ATOM 802 O O . THR A 1 100 ? 1.494 -10.429 10.540 1.00 98.75 100 THR A O 1
ATOM 805 N N . HIS A 1 101 ? 1.330 -8.336 9.729 1.00 98.81 101 HIS A N 1
ATOM 806 C CA . HIS A 1 101 ? 0.188 -7.901 10.544 1.00 98.81 101 HIS A CA 1
ATOM 807 C C . HIS A 1 101 ? -1.112 -7.788 9.732 1.00 98.81 101 HIS A C 1
ATOM 809 O O . HIS A 1 101 ? -2.043 -7.100 10.147 1.00 98.81 101 HIS A O 1
ATOM 815 N N . PHE A 1 102 ? -1.201 -8.435 8.565 1.00 98.88 102 PHE A N 1
ATOM 816 C CA . PHE A 1 102 ? -2.341 -8.261 7.663 1.00 98.88 102 PHE A CA 1
ATOM 817 C C . PHE A 1 102 ? -3.688 -8.656 8.297 1.00 98.88 102 PHE A C 1
ATOM 819 O O . PHE A 1 102 ? -4.669 -7.939 8.110 1.00 98.88 102 PHE A O 1
ATOM 826 N N . ASP A 1 103 ? -3.740 -9.720 9.109 1.00 98.75 103 ASP A N 1
ATOM 827 C CA . ASP A 1 103 ? -4.945 -10.096 9.868 1.00 98.75 103 ASP A CA 1
ATOM 828 C C . ASP A 1 103 ? -5.385 -8.989 10.849 1.00 98.75 103 ASP A C 1
ATOM 830 O O . ASP A 1 103 ? -6.568 -8.663 10.933 1.00 98.75 103 ASP A O 1
ATOM 834 N N . GLU A 1 104 ? -4.447 -8.342 11.552 1.00 98.81 104 GLU A N 1
ATOM 835 C CA . GLU A 1 104 ? -4.769 -7.231 12.463 1.00 98.81 104 GLU A CA 1
ATOM 836 C C . GLU A 1 104 ? -5.258 -5.990 11.700 1.00 98.81 104 GLU A C 1
ATOM 838 O O . GLU A 1 104 ? -6.160 -5.291 12.163 1.00 98.81 104 GLU A O 1
ATOM 843 N N . ILE A 1 105 ? -4.701 -5.726 10.512 1.00 98.88 105 ILE A N 1
ATOM 844 C CA . ILE A 1 105 ? -5.194 -4.669 9.617 1.00 98.88 105 ILE A CA 1
ATOM 845 C C . ILE A 1 105 ? -6.641 -4.967 9.203 1.00 98.88 105 ILE A C 1
ATOM 847 O O . ILE A 1 105 ? -7.474 -4.059 9.226 1.00 98.88 105 ILE A O 1
ATOM 851 N N . CYS A 1 106 ? -6.958 -6.224 8.872 1.00 98.88 106 CYS A N 1
ATOM 852 C CA . CYS A 1 106 ? -8.315 -6.634 8.514 1.00 98.88 106 CYS A CA 1
ATOM 853 C C . CYS A 1 106 ? -9.310 -6.361 9.649 1.00 98.88 106 CYS A C 1
ATOM 855 O O . CYS A 1 106 ? -10.376 -5.810 9.389 1.00 98.88 106 CYS A O 1
ATOM 857 N N . GLU A 1 107 ? -8.964 -6.679 10.900 1.00 98.81 107 GLU A N 1
ATOM 858 C CA . GLU A 1 107 ? -9.833 -6.412 12.058 1.00 98.81 107 GLU A CA 1
ATOM 859 C C . GLU A 1 107 ? -10.127 -4.916 12.239 1.00 98.81 107 GLU A C 1
ATOM 861 O O . GLU A 1 107 ? -11.270 -4.534 12.503 1.00 98.81 107 GLU A O 1
ATOM 866 N N . ILE A 1 108 ? -9.124 -4.054 12.038 1.00 98.81 108 ILE A N 1
ATOM 867 C CA . ILE A 1 108 ? -9.315 -2.598 12.089 1.00 98.81 108 ILE A CA 1
ATOM 868 C C . ILE A 1 108 ? -10.250 -2.162 10.966 1.00 98.81 108 ILE A C 1
ATOM 870 O O . ILE A 1 108 ? -11.242 -1.488 11.219 1.00 98.81 108 ILE A O 1
ATOM 874 N N . MET A 1 109 ? -9.963 -2.556 9.728 1.00 98.75 109 MET A N 1
ATOM 875 C CA . MET A 1 109 ? -10.743 -2.128 8.567 1.00 98.75 109 MET A CA 1
ATOM 876 C C . MET A 1 109 ? -12.190 -2.626 8.624 1.00 98.75 109 MET A C 1
ATOM 878 O O . MET A 1 109 ? -13.104 -1.864 8.314 1.00 98.75 109 MET A O 1
ATOM 882 N N . LYS A 1 110 ? -12.417 -3.850 9.121 1.00 98.69 110 LYS A N 1
ATOM 883 C CA . LYS A 1 110 ? -13.749 -4.423 9.360 1.00 98.69 110 LYS A CA 1
ATOM 884 C C . LYS A 1 110 ? -14.578 -3.583 10.328 1.00 98.69 110 LYS A C 1
ATOM 886 O O . LYS A 1 110 ? -15.772 -3.406 10.105 1.00 98.69 110 LYS A O 1
ATOM 891 N N . ALA A 1 111 ? -13.966 -3.062 11.393 1.00 98.75 111 ALA A N 1
ATOM 892 C CA . ALA A 1 111 ? -14.674 -2.290 12.413 1.00 98.75 111 ALA A CA 1
ATOM 893 C C . ALA A 1 111 ? -15.283 -0.979 11.878 1.00 98.75 111 ALA A C 1
ATOM 895 O O . ALA A 1 111 ? -16.238 -0.474 12.467 1.00 98.75 111 ALA A O 1
ATOM 896 N N . TYR A 1 112 ? -14.756 -0.457 10.766 1.00 98.75 112 TYR A N 1
ATOM 897 C CA . TYR A 1 112 ? -15.168 0.817 10.166 1.00 98.75 112 TYR A CA 1
ATOM 898 C C . TYR A 1 112 ? -15.689 0.684 8.724 1.00 98.75 112 TYR A C 1
ATOM 900 O O . TYR A 1 112 ? -16.000 1.699 8.112 1.00 98.75 112 TYR A O 1
ATOM 908 N N . ASP A 1 113 ? -15.785 -0.539 8.189 1.00 98.69 113 ASP A N 1
ATOM 909 C CA . ASP A 1 113 ? -16.114 -0.824 6.780 1.00 98.69 113 ASP A CA 1
ATOM 910 C C . ASP A 1 113 ? -15.200 -0.098 5.769 1.00 98.69 113 ASP A C 1
ATOM 912 O O . ASP A 1 113 ? -15.637 0.431 4.748 1.00 98.69 113 ASP A O 1
ATOM 916 N N . VAL A 1 114 ? -13.895 -0.072 6.054 1.00 98.88 114 VAL A N 1
ATOM 917 C CA . VAL A 1 114 ? -12.893 0.466 5.123 1.00 98.88 114 VAL A CA 1
ATOM 918 C C . VAL A 1 114 ? -12.488 -0.618 4.128 1.00 98.88 114 VAL A C 1
ATOM 920 O O . VAL A 1 114 ? -12.134 -1.733 4.512 1.00 98.88 114 VAL A O 1
ATOM 923 N N . SER A 1 115 ? -12.479 -0.288 2.839 1.00 98.88 115 SER A N 1
ATOM 924 C CA . SER A 1 115 ? -12.074 -1.224 1.785 1.00 98.88 115 SER A CA 1
ATOM 925 C C . SER A 1 115 ? -10.553 -1.283 1.604 1.00 98.88 115 SER A C 1
ATOM 927 O O . SER A 1 115 ? -9.853 -0.269 1.680 1.00 98.88 115 SER A O 1
ATOM 929 N N . PHE A 1 116 ? -10.020 -2.465 1.292 1.00 98.94 116 PHE A N 1
ATOM 930 C CA . PHE A 1 116 ? -8.647 -2.601 0.809 1.00 98.94 116 PHE A CA 1
ATOM 931 C C . PHE A 1 116 ? -8.538 -2.143 -0.641 1.00 98.94 116 PHE A C 1
ATOM 933 O O . PHE A 1 116 ? -9.240 -2.651 -1.513 1.00 98.94 116 PHE A O 1
ATOM 940 N N . SER A 1 117 ? -7.580 -1.258 -0.897 1.00 98.88 117 SER A N 1
ATOM 941 C CA . SER A 1 117 ? -6.923 -1.118 -2.192 1.00 98.88 117 SER A CA 1
ATOM 942 C C . SER A 1 117 ? -5.535 -1.740 -2.057 1.00 98.88 117 SER A C 1
ATOM 944 O O . SER A 1 117 ? -4.629 -1.167 -1.451 1.00 98.88 117 SER A O 1
ATOM 946 N N . LEU A 1 118 ? -5.363 -2.980 -2.506 1.00 98.88 118 LEU A N 1
ATOM 947 C CA . LEU A 1 118 ? -4.071 -3.654 -2.398 1.00 98.88 118 LEU A CA 1
ATOM 948 C C . LEU A 1 118 ? -3.095 -3.026 -3.394 1.00 98.88 118 LEU A C 1
ATOM 950 O O . LEU A 1 118 ? -3.274 -3.158 -4.603 1.00 98.88 118 LEU A O 1
ATOM 954 N N . GLY A 1 119 ? -2.108 -2.303 -2.862 1.00 98.62 119 GLY A N 1
ATOM 955 C CA . GLY A 1 119 ? -1.239 -1.422 -3.636 1.00 98.62 119 GLY A CA 1
ATOM 956 C C . GLY A 1 119 ? -0.186 -2.167 -4.451 1.00 98.62 119 GLY A C 1
ATOM 957 O O . GLY A 1 119 ? 0.395 -3.147 -3.986 1.00 98.62 119 GLY A O 1
ATOM 958 N N . ASP A 1 120 ? 0.113 -1.627 -5.627 1.00 98.19 120 ASP A N 1
ATOM 959 C CA . ASP A 1 120 ? 1.070 -2.140 -6.609 1.00 98.19 120 ASP A CA 1
ATOM 960 C C . ASP A 1 120 ? 2.479 -1.545 -6.397 1.00 98.19 120 ASP A C 1
ATOM 962 O O . ASP A 1 120 ? 3.035 -0.774 -7.193 1.00 98.19 120 ASP A O 1
ATOM 966 N N . GLY A 1 121 ? 3.087 -1.862 -5.256 1.00 98.62 121 GLY A N 1
ATOM 967 C CA . GLY A 1 121 ? 4.377 -1.311 -4.851 1.00 98.62 121 GLY A CA 1
ATOM 968 C C . GLY A 1 121 ? 5.524 -1.588 -5.819 1.00 98.62 121 GLY A C 1
ATOM 969 O O . GLY A 1 121 ? 6.464 -0.793 -5.884 1.00 98.62 121 GLY A O 1
ATOM 970 N N . LEU A 1 122 ? 5.429 -2.653 -6.604 1.00 98.75 122 LEU A N 1
ATOM 971 C CA . LEU A 1 122 ? 6.383 -3.092 -7.610 1.00 98.75 122 LEU A CA 1
ATOM 972 C C . LEU A 1 122 ? 5.845 -2.908 -9.036 1.00 98.75 122 LEU A C 1
ATOM 974 O O . LEU A 1 122 ? 6.347 -3.547 -9.955 1.00 98.75 122 LEU A O 1
ATOM 978 N N . ARG A 1 123 ? 4.901 -1.994 -9.288 1.00 98.81 123 ARG A N 1
ATOM 979 C CA . ARG A 1 123 ? 4.479 -1.659 -10.664 1.00 98.81 123 ARG A CA 1
ATOM 980 C C . ARG A 1 123 ? 5.638 -1.189 -11.567 1.00 98.81 123 ARG A C 1
ATOM 982 O O . ARG A 1 123 ? 6.610 -0.607 -11.066 1.00 98.81 123 ARG A O 1
ATOM 989 N N . PRO A 1 124 ? 5.538 -1.368 -12.896 1.00 98.69 124 PRO A N 1
ATOM 990 C CA . PRO A 1 124 ? 6.551 -0.904 -13.839 1.00 98.69 124 PRO A CA 1
ATOM 991 C C . PRO A 1 124 ? 6.515 0.620 -14.028 1.00 98.69 124 PRO A C 1
ATOM 993 O O . PRO A 1 124 ? 5.469 1.213 -14.312 1.00 98.69 124 PRO A O 1
ATOM 996 N N . GLY A 1 125 ? 7.683 1.256 -13.908 1.00 98.69 125 GLY A N 1
ATOM 997 C CA . GLY A 1 125 ? 7.884 2.688 -14.165 1.00 98.69 125 GLY A CA 1
ATOM 998 C C . GLY A 1 125 ? 8.322 3.027 -15.586 1.00 98.69 125 GLY A C 1
ATOM 999 O O . GLY A 1 125 ? 8.406 4.196 -15.956 1.00 98.69 125 GLY A O 1
ATOM 1000 N N . SER A 1 126 ? 8.593 2.007 -16.395 1.00 98.69 126 SER A N 1
ATOM 1001 C CA . SER A 1 126 ? 8.911 2.142 -17.807 1.00 98.69 126 SER A CA 1
ATOM 1002 C C . SER A 1 126 ? 8.414 0.927 -18.578 1.00 98.69 126 SER A C 1
ATOM 1004 O O . SER A 1 126 ? 8.252 -0.150 -18.013 1.00 98.69 126 SER A O 1
ATOM 1006 N N . ILE A 1 127 ? 8.233 1.083 -19.891 1.00 98.62 127 ILE A N 1
ATOM 1007 C CA . ILE A 1 127 ? 7.825 -0.021 -20.773 1.00 98.62 127 ILE A CA 1
ATOM 1008 C C . ILE A 1 127 ? 8.826 -1.187 -20.783 1.00 98.62 127 ILE A C 1
ATOM 1010 O O . ILE A 1 127 ? 8.451 -2.293 -21.153 1.00 98.62 127 ILE A O 1
ATOM 1014 N N . ALA A 1 128 ? 10.090 -0.938 -20.415 1.00 98.50 128 ALA A N 1
ATOM 1015 C CA . ALA A 1 128 ? 11.134 -1.958 -20.350 1.00 98.50 128 ALA A CA 1
ATOM 1016 C C . ALA A 1 128 ? 11.002 -2.853 -19.108 1.00 98.50 128 ALA A C 1
ATOM 1018 O O . ALA A 1 128 ? 11.504 -3.971 -19.119 1.00 98.50 128 ALA A O 1
ATOM 1019 N N . ASP A 1 129 ? 10.322 -2.360 -18.070 1.00 98.69 129 ASP A N 1
ATOM 1020 C CA . ASP A 1 129 ? 10.134 -3.050 -16.792 1.00 98.69 129 ASP A CA 1
ATOM 1021 C C . ASP A 1 129 ? 8.760 -3.750 -16.707 1.00 98.69 129 ASP A C 1
ATOM 1023 O O . ASP A 1 129 ? 8.437 -4.350 -15.685 1.00 98.69 129 ASP A O 1
ATOM 1027 N N . ALA A 1 130 ? 7.929 -3.633 -17.750 1.00 98.62 130 ALA A N 1
ATOM 1028 C CA . ALA A 1 130 ? 6.568 -4.162 -17.782 1.00 98.62 130 ALA A CA 1
ATOM 1029 C C . ALA A 1 130 ? 6.537 -5.698 -17.793 1.00 98.62 130 ALA A C 1
ATOM 1031 O O . ALA A 1 130 ? 7.289 -6.326 -18.539 1.00 98.62 130 ALA A O 1
ATOM 1032 N N . ASN A 1 131 ? 5.607 -6.275 -17.029 1.00 98.56 131 ASN A N 1
ATOM 1033 C CA . ASN A 1 131 ? 5.346 -7.713 -16.911 1.00 98.56 131 ASN A CA 1
ATOM 1034 C C . ASN A 1 131 ? 6.555 -8.513 -16.387 1.00 98.56 131 ASN A C 1
ATOM 1036 O O . ASN A 1 131 ? 6.715 -9.691 -16.707 1.00 98.56 131 ASN A O 1
ATOM 1040 N N . ASP A 1 132 ? 7.437 -7.878 -15.611 1.00 98.62 132 ASP A N 1
ATOM 1041 C CA . ASP A 1 132 ? 8.601 -8.553 -15.044 1.00 98.62 132 ASP A CA 1
ATOM 1042 C C . ASP A 1 132 ? 8.258 -9.417 -13.813 1.00 98.62 132 ASP A C 1
ATOM 1044 O O . ASP A 1 132 ? 7.145 -9.418 -13.281 1.00 98.62 132 ASP A O 1
ATOM 1048 N N . GLU A 1 133 ? 9.256 -10.167 -13.342 1.00 98.44 133 GLU A N 1
ATOM 1049 C CA . GLU A 1 133 ? 9.114 -11.088 -12.208 1.00 98.44 133 GLU A CA 1
ATOM 1050 C C . GLU A 1 133 ? 8.726 -10.369 -10.906 1.00 98.44 133 GLU A C 1
ATOM 1052 O O . GLU A 1 133 ? 7.969 -10.909 -10.103 1.00 98.44 133 GLU A O 1
ATOM 1057 N N . ALA A 1 134 ? 9.205 -9.137 -10.696 1.00 98.62 134 ALA A N 1
ATOM 1058 C CA . ALA A 1 134 ? 8.873 -8.360 -9.507 1.00 98.62 134 ALA A CA 1
ATOM 1059 C C . ALA A 1 134 ? 7.394 -7.947 -9.498 1.00 98.62 134 ALA A C 1
ATOM 1061 O O . ALA A 1 134 ? 6.732 -8.059 -8.467 1.00 98.62 134 ALA A O 1
ATOM 1062 N N . GLN A 1 135 ? 6.873 -7.500 -10.645 1.00 98.81 135 GLN A N 1
ATOM 1063 C CA . GLN A 1 135 ? 5.475 -7.110 -10.797 1.00 98.81 135 GLN A CA 1
ATOM 1064 C C . GLN A 1 135 ? 4.540 -8.303 -10.559 1.00 98.81 135 GLN A C 1
ATOM 1066 O O . GLN A 1 135 ? 3.615 -8.210 -9.753 1.00 98.81 135 GLN A O 1
ATOM 1071 N N . PHE A 1 136 ? 4.766 -9.426 -11.246 1.00 98.69 136 PHE A N 1
ATOM 1072 C CA . PHE A 1 136 ? 3.880 -10.583 -11.110 1.00 98.69 136 PHE A CA 1
ATOM 1073 C C . PHE A 1 136 ? 4.053 -11.322 -9.782 1.00 98.69 136 PHE A C 1
ATOM 1075 O O . PHE A 1 136 ? 3.068 -11.837 -9.255 1.00 98.69 136 PHE A O 1
ATOM 1082 N N . GLY A 1 137 ? 5.253 -11.306 -9.194 1.00 98.56 137 GLY A N 1
ATOM 1083 C CA . GLY A 1 137 ? 5.472 -11.812 -7.839 1.00 98.56 137 GLY A CA 1
ATOM 1084 C C . GLY A 1 137 ? 4.647 -11.054 -6.797 1.00 98.56 137 GLY A C 1
ATOM 1085 O O . GLY A 1 137 ? 4.029 -11.673 -5.930 1.00 98.56 137 GLY A O 1
ATOM 1086 N N . GLU A 1 138 ? 4.571 -9.722 -6.900 1.00 98.81 138 GLU A N 1
ATOM 1087 C CA . GLU A 1 138 ? 3.667 -8.933 -6.058 1.00 98.81 138 GLU A CA 1
ATOM 1088 C C . GLU A 1 138 ? 2.200 -9.272 -6.342 1.00 98.81 138 GLU A C 1
ATOM 1090 O O . GLU A 1 138 ? 1.458 -9.537 -5.399 1.00 98.81 138 GLU A O 1
ATOM 1095 N N . LEU A 1 139 ? 1.789 -9.327 -7.614 1.00 98.81 139 LEU A N 1
ATOM 1096 C CA . LEU A 1 139 ? 0.403 -9.610 -8.003 1.00 98.81 139 LEU A CA 1
ATOM 1097 C C . LEU A 1 139 ? -0.112 -10.946 -7.441 1.00 98.81 139 LEU A C 1
ATOM 1099 O O . LEU A 1 139 ? -1.239 -11.010 -6.945 1.00 98.81 139 LEU A O 1
ATOM 1103 N N . GLU A 1 140 ? 0.706 -12.001 -7.471 1.00 98.69 140 GLU A N 1
ATOM 1104 C CA . GLU A 1 140 ? 0.358 -13.295 -6.875 1.00 98.69 140 GLU A CA 1
ATOM 1105 C C . GLU A 1 140 ? 0.131 -13.172 -5.360 1.00 98.69 140 GLU A C 1
ATOM 1107 O O . GLU A 1 140 ? -0.888 -13.645 -4.844 1.00 98.69 140 GLU A O 1
ATOM 1112 N N . THR A 1 141 ? 1.014 -12.452 -4.660 1.00 98.81 141 THR A N 1
ATOM 1113 C CA . THR A 1 141 ? 0.842 -12.139 -3.235 1.00 98.81 141 THR A CA 1
ATOM 1114 C C . THR A 1 141 ? -0.445 -11.350 -2.980 1.00 98.81 141 THR A C 1
ATOM 1116 O O . THR A 1 141 ? -1.158 -11.645 -2.023 1.00 98.81 141 THR A O 1
ATOM 1119 N N . LEU A 1 142 ? -0.804 -10.374 -3.821 1.00 98.81 142 LEU A N 1
ATOM 1120 C CA . LEU A 1 142 ? -2.054 -9.620 -3.647 1.00 98.81 142 LEU A CA 1
ATOM 1121 C C . LEU A 1 142 ? -3.288 -10.531 -3.773 1.00 98.81 142 LEU A C 1
ATOM 1123 O O . LEU A 1 142 ? -4.272 -10.348 -3.052 1.00 98.81 142 LEU A O 1
ATOM 1127 N N . GLY A 1 143 ? -3.228 -11.559 -4.624 1.00 98.75 143 GLY A N 1
ATOM 1128 C CA . GLY A 1 143 ? -4.261 -12.593 -4.716 1.00 98.75 143 GLY A CA 1
ATOM 1129 C C . GLY A 1 143 ? -4.373 -13.467 -3.458 1.00 98.75 143 GLY A C 1
ATOM 1130 O O . GLY A 1 143 ? -5.480 -13.850 -3.070 1.00 98.75 143 GLY A O 1
ATOM 1131 N N . GLU A 1 144 ? -3.256 -13.765 -2.788 1.00 98.75 144 GLU A N 1
ATOM 1132 C CA . GLU A 1 144 ? -3.251 -14.415 -1.469 1.00 98.75 144 GLU A CA 1
ATOM 1133 C C . GLU A 1 144 ? -3.893 -13.515 -0.405 1.00 98.75 144 GLU A C 1
ATOM 1135 O O . GLU A 1 144 ? -4.837 -13.936 0.269 1.00 98.75 144 GLU A O 1
ATOM 1140 N N . LEU A 1 145 ? -3.437 -12.265 -0.305 1.00 98.88 145 LEU A N 1
ATOM 1141 C CA . LEU A 1 145 ? -3.931 -11.288 0.668 1.00 98.88 145 LEU A CA 1
ATOM 1142 C C . LEU A 1 145 ? -5.424 -11.001 0.488 1.00 98.88 145 LEU A C 1
ATOM 1144 O O . LEU A 1 145 ? -6.155 -10.901 1.469 1.00 98.88 145 LEU A O 1
ATOM 1148 N N . THR A 1 146 ? -5.911 -10.974 -0.753 1.00 98.88 146 THR A N 1
ATOM 1149 C CA . THR A 1 146 ? -7.344 -10.847 -1.057 1.00 98.88 146 THR A CA 1
ATOM 1150 C C . THR A 1 146 ? -8.156 -11.974 -0.411 1.00 98.88 146 THR A C 1
ATOM 1152 O O . THR A 1 146 ? -9.198 -11.727 0.194 1.00 98.88 146 THR A O 1
ATOM 1155 N N . LYS A 1 147 ? -7.672 -13.224 -0.470 1.00 98.81 147 LYS A N 1
ATOM 1156 C CA . LYS A 1 147 ? -8.344 -14.361 0.182 1.00 98.81 147 LYS A CA 1
ATOM 1157 C C . LYS A 1 147 ? -8.318 -14.251 1.703 1.00 98.81 147 LYS A C 1
ATOM 1159 O O . LYS A 1 147 ? -9.233 -14.763 2.341 1.00 98.81 147 LYS A O 1
ATOM 1164 N N . ILE A 1 148 ? -7.284 -13.641 2.282 1.00 98.81 148 ILE A N 1
ATOM 1165 C CA . ILE A 1 148 ? -7.231 -13.368 3.723 1.00 98.81 148 ILE A CA 1
ATOM 1166 C C . ILE A 1 148 ? -8.262 -12.291 4.070 1.00 98.81 148 ILE A C 1
ATOM 1168 O O . ILE A 1 148 ? -9.138 -12.562 4.883 1.00 98.81 148 ILE A O 1
ATOM 1172 N N . ALA A 1 149 ? -8.264 -11.149 3.378 1.00 98.81 149 ALA A N 1
ATOM 1173 C CA . ALA A 1 149 ? -9.237 -10.074 3.591 1.00 98.81 149 ALA A CA 1
ATOM 1174 C C . ALA A 1 149 ? -10.691 -10.580 3.522 1.00 98.81 149 ALA A C 1
ATOM 1176 O O . ALA A 1 149 ? -11.499 -10.285 4.401 1.00 98.81 149 ALA A O 1
ATOM 1177 N N . TRP A 1 150 ? -11.009 -11.438 2.547 1.00 98.75 150 TRP A N 1
ATOM 1178 C CA . TRP A 1 150 ? -12.338 -12.045 2.426 1.00 98.75 150 TRP A CA 1
ATOM 1179 C C . TRP A 1 150 ? -12.706 -12.995 3.568 1.00 98.75 150 TRP A C 1
ATOM 1181 O O . TRP A 1 150 ? -13.881 -13.085 3.905 1.00 98.75 150 TRP A O 1
ATOM 1191 N N . LYS A 1 151 ? -11.746 -13.683 4.203 1.00 98.69 151 LYS A N 1
ATOM 1192 C CA . LYS A 1 151 ? -12.030 -14.482 5.414 1.00 98.69 151 LYS A CA 1
ATOM 1193 C C . LYS A 1 151 ? -12.441 -13.608 6.599 1.00 98.69 151 LYS A C 1
ATOM 1195 O O . LYS A 1 151 ? -13.136 -14.097 7.483 1.00 98.69 151 LYS A O 1
ATOM 1200 N N . HIS A 1 152 ? -12.016 -12.346 6.609 1.00 98.69 152 HIS A N 1
ATOM 1201 C CA . 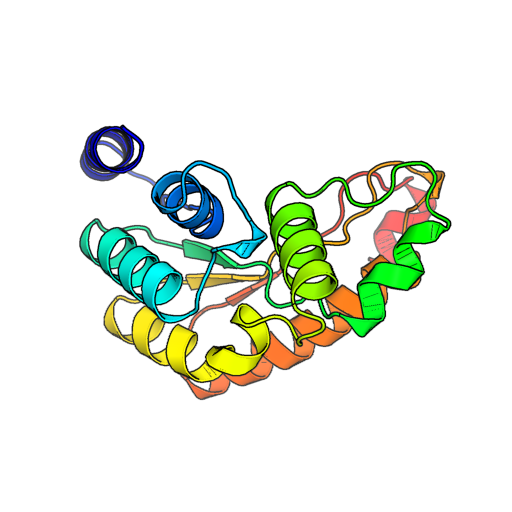HIS A 1 152 ? -12.418 -11.349 7.597 1.00 98.69 152 HIS A CA 1
ATOM 1202 C C . HIS A 1 152 ? -13.661 -10.552 7.170 1.00 98.69 152 HIS A C 1
ATOM 1204 O O . HIS A 1 152 ? -14.072 -9.660 7.905 1.00 98.69 152 HIS A O 1
ATOM 1210 N N . ASP A 1 153 ? -14.293 -10.871 6.036 1.00 98.50 153 ASP A N 1
ATOM 1211 C CA . ASP A 1 153 ? -15.394 -10.097 5.441 1.00 98.50 153 ASP A CA 1
ATOM 1212 C C . ASP A 1 153 ? -15.014 -8.645 5.079 1.00 98.50 153 ASP A C 1
ATOM 1214 O O . ASP A 1 153 ? -15.861 -7.755 5.108 1.00 98.50 153 ASP A O 1
ATOM 1218 N N . VAL A 1 154 ? -13.746 -8.384 4.740 1.00 98.81 154 VAL A N 1
ATOM 1219 C CA . VAL A 1 154 ? -13.281 -7.051 4.325 1.00 98.81 154 VAL A CA 1
ATOM 1220 C C . VAL A 1 154 ? -13.293 -6.936 2.800 1.00 98.81 154 VAL A C 1
ATOM 1222 O O . VAL A 1 154 ? -12.786 -7.804 2.082 1.00 98.81 154 VAL A O 1
ATOM 1225 N N . GLN A 1 155 ? -13.878 -5.848 2.296 1.00 98.88 155 GLN A N 1
ATOM 1226 C CA . GLN A 1 155 ? -13.949 -5.530 0.869 1.00 98.88 155 GLN A CA 1
ATOM 1227 C C . GLN A 1 155 ? -12.543 -5.307 0.288 1.00 98.88 155 GLN A C 1
ATOM 1229 O O . GLN A 1 155 ? -11.676 -4.742 0.955 1.00 98.88 155 GLN A O 1
ATOM 1234 N N . CYS A 1 156 ? -12.299 -5.733 -0.956 1.00 98.44 156 CYS A N 1
ATOM 1235 C CA . CYS A 1 156 ? -10.969 -5.658 -1.562 1.00 98.44 156 CYS A CA 1
ATOM 1236 C C . CYS A 1 156 ? -11.024 -5.362 -3.065 1.00 98.44 156 CYS A C 1
ATOM 1238 O O . CYS A 1 156 ? -11.778 -5.995 -3.805 1.00 98.44 156 CYS A O 1
ATOM 1240 N N . MET A 1 157 ? -10.154 -4.458 -3.509 1.00 98.88 157 MET A N 1
ATOM 1241 C CA . MET A 1 157 ? -9.764 -4.239 -4.901 1.00 98.88 157 MET A CA 1
ATOM 1242 C C . MET A 1 157 ? -8.236 -4.311 -5.032 1.00 98.88 157 MET A C 1
ATOM 1244 O O . MET A 1 157 ? -7.516 -4.161 -4.044 1.00 98.88 157 MET A O 1
ATOM 1248 N N . ILE A 1 158 ? -7.743 -4.581 -6.240 1.00 98.75 158 ILE A N 1
ATOM 1249 C CA . ILE A 1 158 ? -6.312 -4.751 -6.530 1.00 98.75 158 ILE A CA 1
ATOM 1250 C C . ILE A 1 158 ? -5.866 -3.611 -7.446 1.00 98.75 158 ILE A C 1
ATOM 1252 O O . ILE A 1 158 ? -6.488 -3.378 -8.485 1.00 98.75 158 ILE A O 1
ATOM 1256 N N . GLU A 1 159 ? -4.804 -2.902 -7.064 1.00 98.75 159 GLU A N 1
ATOM 1257 C CA . GLU A 1 159 ? -4.147 -1.926 -7.933 1.00 98.75 159 GLU A CA 1
ATOM 1258 C C . GLU A 1 159 ? -3.287 -2.649 -8.979 1.00 98.75 159 GLU A C 1
ATOM 1260 O O . GLU A 1 159 ? -2.732 -3.718 -8.730 1.00 98.75 159 GLU A O 1
ATOM 1265 N N . GLY A 1 160 ? -3.219 -2.084 -10.182 1.00 97.19 160 GLY A N 1
ATOM 1266 C CA . GLY A 1 160 ? -2.574 -2.700 -11.337 1.00 97.19 160 GLY A CA 1
ATOM 1267 C C . GLY A 1 160 ? -1.527 -1.785 -11.966 1.00 97.19 160 GLY A C 1
ATOM 1268 O O . GLY A 1 160 ? -1.431 -0.616 -11.614 1.00 97.19 160 GLY A O 1
ATOM 1269 N N . PRO A 1 161 ? -0.766 -2.293 -12.942 1.00 94.62 161 PRO A N 1
ATOM 1270 C CA . PRO A 1 161 ? 0.455 -1.665 -13.425 1.00 94.62 161 PRO A CA 1
ATOM 1271 C C . PRO A 1 161 ? 0.287 -0.263 -14.012 1.00 94.62 161 PRO A C 1
ATOM 1273 O O . PRO A 1 161 ? -0.772 0.149 -14.483 1.00 94.62 161 PRO A O 1
ATOM 1276 N N . GLY A 1 162 ? 1.433 0.420 -14.071 1.00 97.19 162 GLY A N 1
ATOM 1277 C CA . GLY A 1 162 ? 1.599 1.709 -14.728 1.00 97.19 162 GLY A CA 1
ATOM 1278 C C . GLY A 1 162 ? 2.009 1.583 -16.196 1.00 97.19 162 GLY A C 1
ATOM 1279 O O . GLY A 1 162 ? 1.178 1.488 -17.096 1.00 97.19 162 GLY A O 1
ATOM 1280 N N . HIS A 1 163 ? 3.313 1.651 -16.467 1.00 98.75 163 HIS A N 1
ATOM 1281 C CA . HIS A 1 163 ? 3.822 1.786 -17.834 1.00 98.75 163 HIS A CA 1
ATOM 1282 C C . HIS A 1 163 ? 3.840 0.440 -18.567 1.00 98.75 163 HIS A C 1
ATOM 1284 O O . HIS A 1 163 ? 4.797 -0.315 -18.439 1.00 98.75 163 HIS A O 1
ATOM 1290 N N . VAL A 1 164 ? 2.815 0.168 -19.381 1.00 98.75 164 VAL A N 1
ATOM 1291 C CA . VAL A 1 164 ? 2.670 -1.095 -20.126 1.00 98.75 164 VAL A CA 1
ATOM 1292 C C . VAL A 1 164 ? 2.435 -0.819 -21.619 1.00 98.75 164 VAL A C 1
ATOM 1294 O O . VAL A 1 164 ? 1.534 -0.051 -21.965 1.00 98.75 164 VAL A O 1
ATOM 1297 N N . PRO A 1 165 ? 3.219 -1.412 -22.540 1.00 98.50 165 PRO A N 1
ATOM 1298 C CA . PRO A 1 165 ? 2.974 -1.276 -23.972 1.00 98.50 165 PRO A CA 1
ATOM 1299 C C . PRO A 1 165 ? 1.766 -2.126 -24.410 1.00 98.50 165 PRO A C 1
ATOM 1301 O O . PRO A 1 165 ? 1.492 -3.176 -23.833 1.00 98.50 165 PRO A O 1
ATOM 1304 N N . MET A 1 166 ? 1.042 -1.694 -25.451 1.00 98.62 166 MET A N 1
ATOM 1305 C CA . MET A 1 166 ? -0.278 -2.252 -25.811 1.00 98.62 166 MET A CA 1
ATOM 1306 C C . MET A 1 166 ? -0.315 -3.780 -25.956 1.00 98.62 166 MET A C 1
ATOM 1308 O O . MET A 1 166 ? -1.279 -4.412 -25.532 1.00 98.62 166 MET A O 1
ATOM 1312 N N . GLN A 1 167 ? 0.731 -4.383 -26.524 1.00 98.44 167 GLN A N 1
ATOM 1313 C CA . GLN A 1 167 ? 0.817 -5.829 -26.736 1.00 98.44 167 GLN A CA 1
ATOM 1314 C C . GLN A 1 167 ? 0.915 -6.648 -25.439 1.00 98.44 167 GLN A C 1
ATOM 1316 O O . GLN A 1 167 ? 0.672 -7.849 -25.481 1.00 98.44 167 GLN A O 1
ATOM 1321 N N . LEU A 1 168 ? 1.255 -6.016 -24.311 1.00 98.19 168 LEU A N 1
ATOM 1322 C CA . LEU A 1 168 ? 1.378 -6.655 -22.997 1.00 98.19 168 LEU A CA 1
ATOM 1323 C C . LEU A 1 168 ? 0.159 -6.417 -22.092 1.00 98.19 168 LEU A C 1
ATOM 1325 O O . LEU A 1 168 ? 0.033 -7.066 -21.058 1.00 98.19 168 LEU A O 1
ATOM 1329 N N . ILE A 1 169 ? -0.775 -5.535 -22.476 1.00 98.62 169 ILE A N 1
ATOM 1330 C CA . ILE A 1 169 ? -1.932 -5.180 -21.633 1.00 98.62 169 ILE A CA 1
ATOM 1331 C C . ILE A 1 169 ? -2.796 -6.402 -21.317 1.00 98.62 169 ILE A C 1
ATOM 1333 O O . ILE A 1 169 ? -3.246 -6.537 -20.193 1.00 98.62 169 ILE A O 1
ATOM 1337 N N . LYS A 1 170 ? -3.029 -7.298 -22.284 1.00 98.19 170 LYS A N 1
ATOM 1338 C CA . LYS A 1 170 ? -3.961 -8.425 -22.106 1.00 98.19 170 LYS A CA 1
ATOM 1339 C C . LYS A 1 170 ? -3.456 -9.516 -21.150 1.00 98.19 170 LYS A C 1
ATOM 1341 O O . LYS A 1 170 ? -4.265 -10.309 -20.675 1.00 98.19 170 LYS A O 1
ATOM 1346 N N . GLU A 1 171 ? -2.144 -9.602 -20.960 1.00 97.81 171 GLU A N 1
ATOM 1347 C CA . GLU A 1 171 ? -1.518 -10.549 -20.031 1.00 97.81 171 GLU A CA 1
ATOM 1348 C C . GLU A 1 171 ? -1.660 -10.102 -18.570 1.00 97.81 171 GLU A C 1
ATOM 1350 O O . GLU A 1 171 ? -1.688 -10.953 -17.685 1.00 97.81 171 GLU A O 1
ATOM 1355 N N . ASN A 1 172 ? -1.787 -8.790 -18.342 1.00 96.44 172 ASN A N 1
ATOM 1356 C CA . ASN A 1 172 ? -2.133 -8.214 -17.043 1.00 96.44 172 ASN A CA 1
ATOM 1357 C C . ASN A 1 172 ? -3.622 -8.412 -16.736 1.00 96.44 172 ASN A C 1
ATOM 1359 O O . ASN A 1 172 ? -3.935 -8.618 -15.546 1.00 96.44 172 ASN A O 1
#

Organism: Bacillus cereus (NCBI:txid1396)

pLDDT: mean 98.39, std 0.94, range [89.69, 98.94]

Secondary structure (DSSP, 8-state):
-HHHHHHHHHHT-SS--EE-HHHHHHHHTTT-GGG--HHHHHHHHHHHHHHT--EEEE-TT--TTTGGGGGG-SS----HHHHHHHHHHHHHT---HHHHTHHHHHHHHHHHTPEEEE--TT--SSTTSTT-HHHHHHHHHHHHHHHHHHHTT--EEE---SS--GGGGGG-

Sequence (172 aa):
HIHETREWIIRNSPVPIGTVPIYQALEKVNGVAEDLTWELFRDTLIEQAEQGVDYFTIHAGVLLRYVPLTAKRVTGIVSRGGSIMAKWGLANHKENFLYTHFDEICEIMKAYDVSFSLGDGLRPGSIADANDEAQFGELETLGELTKIAWKHDVQCMIEGPGHVPMQLIKEN

Foldseek 3Di:
DVLVVVLVCLVPDPDAAEDALVVVLCVVVVNPLQPRDPVSSLVSLLSVLVSPHQEYAYQLLLWQVLQVQQVPAPVGFPDPNLVSQNVNCVVVVDTRVCNVCVLVSLVSCLVRLHAYAHHQRRAHPEQRSPPGPSRVSSVVVLVVSCVSSVVSVHHYDYDHHDYHDPVCVVVD

InterPro domains:
  IPR002817 Phosphomethylpyrimidine synthase ThiC/5-hydroxybenzimidazole synthase BzaA/B [PF01964] (2-172)
  IPR002817 Phosphomethylpyrimidine synthase ThiC/5-hydroxybenzimidazole synthase BzaA/B [PTHR30557] (1-172)
  IPR038521 ThiC/Bza, core domain [G3DSA:3.20.20.540] (1-172)